Protein AF-A0A9D9T6N6-F1 (afdb_monomer)

pLDDT: mean 89.3, std 10.78, range [44.06, 98.44]

Secondary structure (DSSP, 8-state):
----PPPHHHHHHHHHHHHHTSPPEEES---PPP-TTEEEEE--TT-SSPTTGGGGGGGGGEEEEEEEEEEE---SSTT--HHHHHHHHHHHHHHH-GGGGG-TTPEEEEEEE----SHHHHHHS--EEEEEEEEPPPHHHHHHHHHHHTT-

Foldseek 3Di:
DDDDDDDLVRLLVVVLVVLLPDDADEDQADDDDDDPQKDFFFDFQQDLDTPPLVCLLVCQQWQWQEKEFEHEPDDPDPPDDPSVSSSSNSVNSCVSHVCVSVHPNYHYHYHYHYNDDDSVVSRVGTGHMMIGTGGDDDPVNVVVVVVVVVVD

Sequence (152 aa):
MCSFQLTAQQQVTAEIDRILKITPRLVERYTPQKATNTLIFPAEFNAIQFENAADLATLTNKVIIKIELVFTTFKKNETFDQHALNRKRLHYLFEKVPNIAAQHAIEWSLIGQTACKTVEEGRDFFHGILIKYKELPTPASSLIEQQFIKAA

Structure (mmCIF, N/CA/C/O backbone):
data_AF-A0A9D9T6N6-F1
#
_entry.id   AF-A0A9D9T6N6-F1
#
loop_
_atom_site.group_PDB
_atom_site.id
_atom_site.type_symbol
_atom_site.label_atom_id
_atom_site.label_alt_id
_atom_site.label_comp_id
_atom_site.label_asym_id
_atom_site.label_entity_id
_atom_site.label_seq_id
_atom_site.pdbx_PDB_ins_code
_atom_site.Cartn_x
_atom_site.Cartn_y
_atom_site.Cartn_z
_atom_site.occupancy
_atom_site.B_iso_or_equiv
_atom_site.auth_seq_id
_atom_site.auth_comp_id
_atom_site.auth_asym_id
_atom_site.auth_atom_id
_atom_site.pdbx_PDB_model_num
ATOM 1 N N .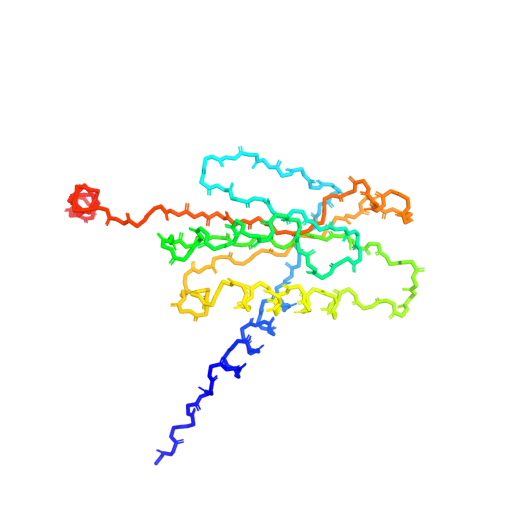 MET A 1 1 ? 4.082 -26.344 30.976 1.00 44.06 1 MET A N 1
ATOM 2 C CA . MET A 1 1 ? 3.920 -25.949 29.561 1.00 44.06 1 MET A CA 1
ATOM 3 C C . MET A 1 1 ? 4.270 -24.474 29.462 1.00 44.06 1 MET A C 1
ATOM 5 O O . MET A 1 1 ? 3.562 -23.666 30.043 1.00 44.06 1 MET A O 1
ATOM 9 N N . CYS A 1 2 ? 5.412 -24.131 28.863 1.00 45.66 2 CYS A N 1
ATOM 10 C CA . CYS A 1 2 ? 5.859 -22.741 28.763 1.00 45.66 2 CYS A CA 1
ATOM 11 C C . CYS A 1 2 ? 5.247 -22.132 27.497 1.00 45.66 2 CYS A C 1
ATOM 13 O O . CYS A 1 2 ? 5.631 -22.505 26.391 1.00 45.66 2 CYS A O 1
ATOM 15 N N . SER A 1 3 ? 4.250 -21.262 27.653 1.00 52.38 3 SER A N 1
ATOM 16 C CA . SER A 1 3 ? 3.670 -20.533 26.527 1.00 52.38 3 SER A CA 1
ATOM 17 C C . SER A 1 3 ? 4.624 -19.393 26.171 1.00 52.38 3 SER A C 1
ATOM 19 O O . SER A 1 3 ? 4.700 -18.405 26.897 1.00 52.38 3 SER A O 1
ATOM 21 N N . PHE A 1 4 ? 5.396 -19.536 25.093 1.00 59.09 4 PHE A N 1
ATOM 22 C CA . PHE A 1 4 ? 6.235 -18.449 24.587 1.00 59.09 4 PHE A CA 1
ATOM 23 C C . PHE A 1 4 ? 5.331 -17.373 23.978 1.00 59.09 4 PHE A C 1
ATOM 25 O O . PHE A 1 4 ? 4.755 -17.567 22.909 1.00 59.09 4 PHE A O 1
ATOM 32 N N . GLN A 1 5 ? 5.173 -16.248 24.673 1.00 63.22 5 GLN A N 1
ATOM 33 C CA . GLN A 1 5 ? 4.547 -15.058 24.102 1.00 63.22 5 GLN A CA 1
ATOM 34 C C . GLN A 1 5 ? 5.582 -14.307 23.253 1.00 63.22 5 GLN A C 1
ATOM 36 O O . GLN A 1 5 ? 6.692 -14.040 23.710 1.00 63.22 5 GLN A O 1
ATOM 41 N N . LEU A 1 6 ? 5.221 -13.990 22.007 1.00 70.56 6 LEU A N 1
ATOM 42 C CA . LEU A 1 6 ? 6.024 -13.157 21.108 1.00 70.56 6 LEU A CA 1
ATOM 43 C C . LEU A 1 6 ? 6.051 -11.711 21.620 1.00 70.56 6 LEU A C 1
ATOM 45 O O . LEU A 1 6 ? 5.026 -11.188 22.055 1.00 70.56 6 LEU A O 1
ATOM 49 N N . THR A 1 7 ? 7.199 -11.042 21.514 1.00 83.56 7 THR A N 1
ATOM 50 C CA . THR A 1 7 ? 7.288 -9.593 21.751 1.00 83.56 7 THR A CA 1
ATOM 51 C C . THR A 1 7 ? 6.530 -8.820 20.665 1.00 83.56 7 THR A C 1
ATOM 53 O O . THR A 1 7 ? 6.332 -9.331 19.562 1.00 83.56 7 THR A O 1
ATOM 56 N N . ALA A 1 8 ? 6.158 -7.561 20.924 1.00 83.44 8 ALA A N 1
ATOM 57 C CA . ALA A 1 8 ? 5.474 -6.716 19.935 1.00 83.44 8 ALA A CA 1
ATOM 58 C C . ALA A 1 8 ? 6.248 -6.622 18.604 1.00 83.44 8 ALA A C 1
ATOM 60 O O . ALA A 1 8 ? 5.670 -6.738 17.526 1.00 83.44 8 ALA A O 1
ATOM 61 N N . GLN A 1 9 ? 7.579 -6.512 18.668 1.00 84.00 9 GLN A N 1
ATOM 62 C CA . GLN A 1 9 ? 8.427 -6.481 17.475 1.00 84.00 9 GLN A CA 1
ATOM 63 C C . GLN A 1 9 ? 8.390 -7.807 16.698 1.00 84.00 9 GLN A C 1
ATOM 65 O O . GLN A 1 9 ? 8.379 -7.815 15.463 1.00 84.00 9 GLN A O 1
ATOM 70 N N . GLN A 1 10 ? 8.361 -8.936 17.409 1.00 87.44 10 GLN A N 1
ATOM 71 C CA . GLN A 1 10 ? 8.258 -10.257 16.793 1.00 87.44 10 GLN A CA 1
ATOM 72 C C . GLN A 1 10 ? 6.871 -10.479 16.173 1.00 87.44 10 GLN A C 1
ATOM 74 O O . GLN A 1 10 ? 6.788 -11.040 15.084 1.00 87.44 10 GLN A O 1
ATOM 79 N N . GLN A 1 11 ? 5.801 -9.988 16.807 1.00 89.62 11 GLN A N 1
ATOM 80 C CA . GLN A 1 11 ? 4.443 -10.015 16.255 1.00 89.62 11 GLN A CA 1
ATOM 81 C C . GLN A 1 11 ? 4.341 -9.195 14.964 1.00 89.62 11 GLN A C 1
ATOM 83 O O . GLN A 1 11 ? 3.848 -9.707 13.963 1.00 89.62 11 GLN A O 1
ATOM 88 N N . VAL A 1 12 ? 4.875 -7.966 14.947 1.00 93.12 12 VAL A N 1
ATOM 89 C CA . VAL A 1 12 ? 4.918 -7.125 13.735 1.00 93.12 12 VAL A CA 1
ATOM 90 C C . VAL A 1 12 ? 5.694 -7.818 12.619 1.00 93.12 12 VAL A C 1
ATOM 92 O O . VAL A 1 12 ? 5.245 -7.852 11.478 1.00 93.12 12 VAL A O 1
ATOM 95 N N . THR A 1 13 ? 6.844 -8.412 12.939 1.00 94.56 13 THR A N 1
ATOM 96 C CA . THR A 1 13 ? 7.658 -9.131 11.948 1.00 94.56 13 THR A CA 1
ATOM 97 C C . THR A 1 13 ? 6.901 -10.321 11.359 1.00 94.56 13 THR A C 1
ATOM 99 O O . THR A 1 13 ? 6.835 -10.460 10.139 1.00 94.56 13 THR A O 1
ATOM 102 N N . ALA A 1 14 ? 6.281 -11.140 12.212 1.00 93.88 14 ALA A N 1
ATOM 103 C CA . ALA A 1 14 ? 5.494 -12.291 11.784 1.00 93.88 14 ALA A CA 1
ATOM 104 C C . ALA A 1 14 ? 4.288 -11.881 10.924 1.00 93.88 14 ALA A C 1
ATOM 106 O O . ALA A 1 14 ? 3.967 -12.554 9.944 1.00 93.88 14 ALA A O 1
ATOM 107 N N . GLU A 1 15 ? 3.647 -10.759 11.254 1.00 94.62 15 GLU A N 1
ATOM 108 C CA . GLU A 1 15 ? 2.526 -10.225 10.486 1.00 94.62 15 GLU A CA 1
ATOM 109 C C . GLU A 1 15 ? 2.975 -9.709 9.114 1.00 94.62 15 GLU A C 1
ATOM 111 O O . GLU A 1 15 ? 2.364 -10.040 8.101 1.00 94.62 15 GLU A O 1
ATOM 116 N N . ILE A 1 16 ? 4.096 -8.987 9.042 1.00 96.88 16 ILE A N 1
ATOM 117 C CA . ILE A 1 16 ? 4.702 -8.574 7.768 1.00 96.88 16 ILE A CA 1
ATOM 118 C C . ILE A 1 16 ? 5.042 -9.797 6.910 1.00 96.88 16 ILE A C 1
ATOM 120 O O . ILE A 1 16 ? 4.735 -9.815 5.718 1.00 96.88 16 ILE A O 1
ATOM 124 N N . ASP A 1 17 ? 5.617 -10.845 7.502 1.00 96.62 17 ASP A N 1
ATOM 125 C CA . ASP A 1 17 ? 5.905 -12.097 6.798 1.00 96.62 17 ASP A CA 1
ATOM 126 C C . ASP A 1 17 ? 4.637 -12.789 6.288 1.00 96.62 17 ASP A C 1
ATOM 128 O O . ASP A 1 17 ? 4.641 -13.357 5.195 1.00 96.62 17 ASP A O 1
ATOM 132 N N . ARG A 1 18 ? 3.540 -12.742 7.051 1.00 95.94 18 ARG A N 1
ATOM 133 C CA . ARG A 1 18 ? 2.234 -13.255 6.621 1.00 95.94 18 ARG A CA 1
ATOM 134 C C . ARG A 1 18 ? 1.685 -12.444 5.445 1.00 95.94 18 ARG A C 1
ATOM 136 O O . ARG A 1 18 ? 1.235 -13.038 4.468 1.00 95.94 18 ARG A O 1
ATOM 143 N N . ILE A 1 19 ? 1.740 -11.114 5.519 1.00 97.00 19 ILE A N 1
ATOM 144 C CA . ILE A 1 19 ? 1.250 -10.205 4.472 1.00 97.00 19 ILE A CA 1
ATOM 145 C C . ILE A 1 19 ? 2.011 -10.427 3.166 1.00 97.00 19 ILE A C 1
ATOM 147 O O . ILE A 1 19 ? 1.397 -10.541 2.110 1.00 97.00 19 ILE A O 1
ATOM 151 N N . LEU A 1 20 ? 3.339 -10.531 3.219 1.00 96.81 20 LEU A N 1
ATOM 152 C CA . LEU A 1 20 ? 4.162 -10.688 2.018 1.00 96.81 20 LEU A CA 1
ATOM 153 C C . LEU A 1 20 ? 4.004 -12.052 1.325 1.00 96.81 20 LEU A C 1
ATOM 155 O O . LEU A 1 20 ? 4.366 -12.184 0.158 1.00 96.81 20 LEU A O 1
ATOM 159 N N . LYS A 1 21 ? 3.419 -13.047 2.004 1.00 96.94 21 LYS A N 1
ATOM 160 C CA . LYS A 1 21 ? 3.042 -14.340 1.406 1.00 96.94 21 LYS A CA 1
ATOM 161 C C . LYS A 1 21 ? 1.724 -14.290 0.626 1.00 96.94 21 LYS A C 1
ATOM 163 O O . LYS A 1 21 ? 1.401 -15.260 -0.056 1.00 96.94 21 LYS A O 1
ATOM 168 N N . ILE A 1 22 ? 0.954 -13.202 0.718 1.00 97.00 22 ILE A N 1
ATOM 169 C CA . ILE A 1 22 ? -0.285 -13.035 -0.050 1.00 97.00 22 ILE A CA 1
ATOM 170 C C . ILE A 1 22 ? 0.061 -12.972 -1.538 1.00 97.00 22 ILE A C 1
ATOM 172 O O . ILE A 1 22 ? 0.898 -12.174 -1.956 1.00 97.00 22 ILE A O 1
ATOM 176 N N . THR A 1 23 ? -0.606 -13.786 -2.357 1.00 96.75 23 THR A N 1
ATOM 177 C CA . THR A 1 23 ? -0.462 -13.713 -3.814 1.00 96.75 23 THR A CA 1
ATOM 178 C C . THR A 1 23 ? -0.958 -12.352 -4.313 1.00 96.75 23 THR A C 1
ATOM 180 O O . THR A 1 23 ? -2.128 -12.026 -4.097 1.00 96.75 23 THR A O 1
ATOM 183 N N . PRO A 1 24 ? -0.114 -11.545 -4.984 1.00 97.62 24 PRO A N 1
ATOM 184 C CA . PRO A 1 24 ? -0.546 -10.248 -5.478 1.00 97.62 24 PRO A CA 1
ATOM 185 C C . PRO A 1 24 ? -1.629 -10.378 -6.546 1.00 97.62 24 PRO A C 1
ATOM 187 O O . PRO A 1 24 ? -1.511 -11.169 -7.482 1.00 97.62 24 PRO A O 1
ATOM 190 N N . ARG A 1 25 ? -2.658 -9.536 -6.453 1.00 97.94 25 ARG A N 1
ATOM 191 C CA . ARG A 1 25 ? -3.608 -9.329 -7.544 1.00 97.94 25 ARG A CA 1
ATOM 192 C C . ARG A 1 25 ? -2.902 -8.568 -8.659 1.00 97.94 25 ARG A C 1
ATOM 194 O O . ARG A 1 25 ? -2.453 -7.440 -8.451 1.00 97.94 25 ARG A O 1
ATOM 201 N N . LEU A 1 26 ? -2.815 -9.178 -9.835 1.00 98.19 26 LEU A N 1
ATOM 202 C CA . LEU A 1 26 ? -2.187 -8.560 -10.996 1.00 98.19 26 LEU A CA 1
ATOM 203 C C . LEU A 1 26 ? -3.199 -7.716 -11.770 1.00 98.19 26 LEU A C 1
ATOM 205 O O . LEU A 1 26 ? -4.319 -8.152 -12.030 1.00 98.19 26 LEU A O 1
ATOM 209 N N . VAL A 1 27 ? -2.795 -6.502 -12.125 1.00 98.19 27 VAL A N 1
ATOM 210 C CA . VAL A 1 27 ? -3.553 -5.581 -12.980 1.00 98.19 27 VAL A CA 1
ATOM 211 C C . VAL A 1 27 ? -2.601 -4.922 -13.962 1.00 98.19 27 VAL A C 1
ATOM 213 O O . VAL A 1 27 ? -1.415 -4.803 -13.674 1.00 98.19 27 VAL A O 1
ATOM 216 N N . GLU A 1 28 ? -3.097 -4.445 -15.098 1.00 97.50 28 GLU A N 1
ATOM 217 C CA . GLU A 1 28 ? -2.243 -3.691 -16.022 1.00 97.50 28 GLU A CA 1
ATOM 218 C C . GLU A 1 28 ? -1.778 -2.381 -15.382 1.00 97.50 28 GLU A C 1
ATOM 220 O O . GLU A 1 28 ? -0.578 -2.136 -15.260 1.00 97.50 28 GLU A O 1
ATOM 225 N N . ARG A 1 29 ? -2.730 -1.585 -14.887 1.00 97.19 29 ARG A N 1
ATOM 226 C CA . ARG A 1 29 ? -2.487 -0.323 -14.188 1.00 97.19 29 ARG A CA 1
ATOM 227 C C . ARG A 1 29 ? -3.506 -0.145 -13.073 1.00 97.19 29 ARG A C 1
ATOM 229 O O . ARG A 1 29 ? -4.680 -0.470 -13.240 1.00 97.19 29 ARG A O 1
ATOM 236 N N . TYR A 1 30 ? -3.056 0.364 -11.934 1.00 97.38 30 TYR A N 1
ATOM 237 C CA . TYR A 1 30 ? -3.928 0.701 -10.820 1.00 97.38 30 TYR A CA 1
ATOM 238 C C . TYR A 1 30 ? -4.147 2.212 -10.778 1.00 97.38 30 TYR A C 1
ATOM 240 O O . TYR A 1 30 ? -3.192 2.988 -10.779 1.00 97.38 30 TYR A O 1
ATOM 248 N N . THR A 1 31 ? -5.409 2.627 -10.702 1.00 95.62 31 THR A N 1
ATOM 249 C CA . THR A 1 31 ? -5.787 4.028 -10.504 1.00 95.62 31 THR A CA 1
ATOM 250 C C . THR A 1 31 ? -6.491 4.145 -9.155 1.00 95.62 31 THR A C 1
ATOM 252 O O . THR A 1 31 ? -7.595 3.611 -9.012 1.00 95.62 31 THR A O 1
ATOM 255 N N . PRO A 1 32 ? -5.879 4.803 -8.154 1.00 93.19 32 PRO A N 1
ATOM 256 C CA . PRO A 1 32 ? -6.499 4.952 -6.848 1.00 93.19 32 PRO A CA 1
ATOM 257 C C . PRO A 1 32 ? -7.778 5.787 -6.970 1.00 93.19 32 PRO A C 1
ATOM 259 O O . PRO A 1 32 ? -7.776 6.882 -7.534 1.00 93.19 32 PRO A O 1
ATOM 262 N N . GLN A 1 33 ? -8.880 5.269 -6.434 1.00 89.75 33 GLN A N 1
ATOM 263 C CA . GLN A 1 33 ? -10.144 5.999 -6.377 1.00 89.75 33 GLN A CA 1
ATOM 264 C C . GLN A 1 33 ? -10.228 6.765 -5.061 1.00 89.75 33 GLN A C 1
ATOM 266 O O . GLN A 1 33 ? -10.100 6.182 -3.983 1.00 89.75 33 GLN A O 1
ATOM 271 N N . LYS A 1 34 ? -10.457 8.078 -5.145 1.00 86.31 34 LYS A N 1
ATOM 272 C CA . LYS A 1 34 ? -10.722 8.896 -3.961 1.00 86.31 34 LYS A CA 1
ATOM 273 C C . LYS A 1 34 ? -12.105 8.552 -3.415 1.00 86.31 34 LYS A C 1
ATOM 275 O O . LYS A 1 34 ? -13.086 8.561 -4.152 1.00 86.31 34 LYS A O 1
ATOM 280 N N . ALA A 1 35 ? -12.170 8.291 -2.119 1.00 90.75 35 ALA A N 1
ATOM 281 C CA . ALA A 1 35 ? -13.408 8.103 -1.381 1.00 90.75 35 ALA A CA 1
ATOM 282 C C . ALA A 1 35 ? -13.252 8.732 0.003 1.00 90.75 35 ALA A C 1
ATOM 284 O O . ALA A 1 35 ? -12.145 8.769 0.536 1.00 90.75 35 ALA A O 1
ATOM 285 N N . THR A 1 36 ? -14.354 9.188 0.601 1.00 88.06 36 THR A N 1
ATOM 286 C CA . THR A 1 36 ? -14.354 9.857 1.916 1.00 88.06 36 THR A CA 1
ATOM 287 C C . THR A 1 36 ? -13.640 9.032 2.990 1.00 88.06 36 THR A C 1
ATOM 289 O O . THR A 1 36 ? -12.902 9.568 3.810 1.00 88.06 36 THR A O 1
ATOM 292 N N . ASN A 1 37 ? -13.782 7.707 2.922 1.00 94.00 37 ASN A N 1
ATOM 293 C CA . ASN A 1 37 ? -13.284 6.773 3.928 1.00 94.00 37 ASN A CA 1
ATOM 294 C C . ASN A 1 37 ? -12.007 6.057 3.457 1.00 94.00 37 ASN A C 1
ATOM 296 O O . ASN A 1 37 ? -11.781 4.883 3.763 1.00 94.00 37 ASN A O 1
ATOM 300 N N . THR A 1 38 ? -11.219 6.705 2.600 1.00 95.56 38 THR A N 1
ATOM 301 C CA . THR A 1 38 ? -9.991 6.143 2.034 1.00 95.56 38 THR A CA 1
ATOM 302 C C . THR A 1 38 ? -8.892 7.190 2.036 1.00 95.56 38 THR A C 1
ATOM 304 O O . THR A 1 38 ? -9.028 8.241 1.417 1.00 95.56 38 THR A O 1
ATOM 307 N N . LEU A 1 39 ? -7.787 6.881 2.710 1.00 95.44 39 LEU A N 1
ATOM 308 C CA . LEU A 1 39 ? -6.552 7.652 2.610 1.00 95.44 39 LEU A CA 1
ATOM 309 C C . LEU A 1 39 ? -5.629 6.994 1.585 1.00 95.44 39 LEU A C 1
ATOM 311 O O . LEU A 1 39 ? -5.523 5.767 1.538 1.00 95.44 39 LEU A O 1
ATOM 315 N N . ILE A 1 40 ? -4.980 7.814 0.763 1.00 97.06 40 ILE A N 1
ATOM 316 C CA . ILE A 1 40 ? -4.049 7.381 -0.280 1.00 97.06 40 ILE A CA 1
ATOM 317 C C . ILE A 1 40 ? -2.702 8.011 0.042 1.00 97.06 40 ILE A C 1
ATOM 319 O O . ILE A 1 40 ? -2.606 9.233 0.125 1.00 97.06 40 ILE A O 1
ATOM 323 N N . PHE A 1 41 ? -1.678 7.179 0.181 1.00 96.75 41 PHE A N 1
ATOM 324 C CA . PHE A 1 41 ? -0.317 7.613 0.457 1.00 96.75 41 PHE A CA 1
ATOM 325 C C . PHE A 1 41 ? 0.584 7.127 -0.680 1.00 96.75 41 PHE A C 1
ATOM 327 O O . PHE A 1 41 ? 1.023 5.968 -0.660 1.00 96.75 41 PHE A O 1
ATOM 334 N N . PRO A 1 42 ? 0.798 7.966 -1.709 1.00 97.12 42 PRO A N 1
ATOM 335 C CA . PRO A 1 42 ? 1.726 7.658 -2.783 1.00 97.12 42 PRO A CA 1
ATOM 336 C C . PRO A 1 42 ? 3.150 7.462 -2.254 1.00 97.12 42 PRO A C 1
ATOM 338 O O . PRO A 1 42 ? 3.494 7.898 -1.160 1.00 97.12 42 PRO A O 1
ATOM 341 N N . ALA A 1 43 ? 3.987 6.800 -3.029 1.00 95.56 43 ALA A N 1
ATOM 342 C CA . ALA A 1 43 ? 5.416 6.695 -2.816 1.00 95.56 43 ALA A CA 1
ATOM 343 C C . ALA A 1 43 ? 6.098 6.894 -4.166 1.00 95.56 43 ALA A C 1
ATOM 345 O O . ALA A 1 43 ? 5.578 6.473 -5.199 1.00 95.56 43 ALA A O 1
ATOM 346 N N . GLU A 1 44 ? 7.311 7.427 -4.155 1.00 93.25 44 GLU A N 1
ATOM 347 C CA . GLU A 1 44 ? 8.167 7.370 -5.335 1.00 93.25 44 GLU A CA 1
ATOM 348 C C . GLU A 1 44 ? 8.490 5.910 -5.696 1.00 93.25 44 GLU A C 1
ATOM 350 O O . GLU A 1 44 ? 8.529 5.028 -4.826 1.00 93.25 44 GLU A O 1
ATOM 355 N N . PHE A 1 45 ? 8.792 5.659 -6.975 1.00 85.19 45 PHE A N 1
ATOM 356 C CA . PHE A 1 45 ? 9.000 4.324 -7.564 1.00 85.19 45 PHE A CA 1
ATOM 357 C C . PHE A 1 45 ? 9.788 3.354 -6.650 1.00 85.19 45 PHE A C 1
ATOM 359 O O . PHE A 1 45 ? 9.323 2.252 -6.348 1.00 85.19 45 PHE A O 1
ATOM 366 N N . ASN A 1 46 ? 10.918 3.812 -6.093 1.00 87.44 46 ASN A N 1
ATOM 367 C CA . ASN A 1 46 ? 11.799 3.034 -5.206 1.00 87.44 46 ASN A CA 1
ATOM 368 C C . ASN A 1 46 ? 11.827 3.512 -3.740 1.00 87.44 46 ASN A C 1
ATOM 370 O O . ASN A 1 46 ? 12.679 3.066 -2.970 1.00 87.44 46 ASN A O 1
ATOM 374 N N . ALA A 1 47 ? 10.942 4.426 -3.336 1.00 92.19 47 ALA A N 1
ATOM 375 C CA . ALA A 1 47 ? 10.944 4.958 -1.975 1.00 92.19 47 ALA A CA 1
ATOM 376 C C . ALA A 1 47 ? 10.312 3.997 -0.966 1.00 92.19 47 ALA A C 1
ATOM 378 O O . ALA A 1 47 ? 9.402 3.226 -1.282 1.00 92.19 47 ALA A O 1
ATOM 379 N N . ILE A 1 48 ? 10.807 4.074 0.271 1.00 95.50 48 ILE A N 1
ATOM 380 C CA . ILE A 1 48 ? 10.253 3.369 1.432 1.00 95.50 48 ILE A CA 1
ATOM 381 C C . ILE A 1 48 ? 9.155 4.215 2.082 1.00 95.50 48 ILE A C 1
ATOM 383 O O . ILE A 1 48 ? 8.130 3.673 2.483 1.00 95.50 48 ILE A O 1
ATOM 387 N N . GLN A 1 49 ? 9.390 5.524 2.197 1.00 95.81 49 GLN A N 1
ATOM 388 C CA . GLN A 1 49 ? 8.451 6.464 2.792 1.00 95.81 49 GLN A CA 1
ATOM 389 C C . GLN A 1 49 ? 7.315 6.788 1.828 1.00 95.81 49 GLN A C 1
ATOM 391 O O . GLN A 1 49 ? 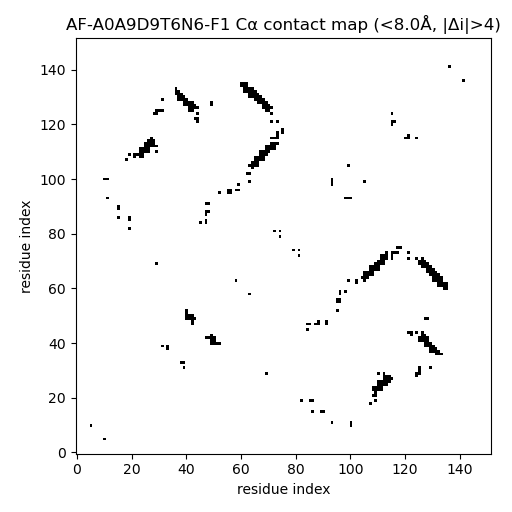7.509 6.815 0.612 1.00 95.81 49 GLN A O 1
ATOM 396 N N . PHE A 1 50 ? 6.156 7.091 2.401 1.00 95.25 50 PHE A N 1
ATOM 397 C CA . PHE A 1 50 ? 5.016 7.589 1.652 1.00 95.25 50 PHE A CA 1
ATOM 398 C C . PHE A 1 50 ? 4.939 9.115 1.725 1.00 95.25 50 PHE A C 1
ATOM 400 O O . PHE A 1 50 ? 5.297 9.729 2.733 1.00 95.25 50 PHE A O 1
ATOM 407 N N . GLU A 1 51 ? 4.445 9.723 0.660 1.00 94.31 51 GLU A N 1
ATOM 408 C CA . GLU A 1 51 ? 4.026 11.115 0.637 1.00 94.31 51 GLU A CA 1
ATOM 409 C C . GLU A 1 51 ? 2.913 11.353 1.662 1.00 94.31 51 GLU A C 1
ATOM 411 O O . GLU A 1 51 ? 2.117 10.460 1.964 1.00 94.31 51 GLU A O 1
ATOM 416 N N . ASN A 1 52 ? 2.864 12.569 2.212 1.00 91.38 52 ASN A N 1
ATOM 417 C CA . ASN A 1 52 ? 1.895 12.969 3.240 1.00 91.38 52 ASN A CA 1
ATOM 418 C C . ASN A 1 52 ? 1.861 12.023 4.456 1.00 91.38 52 ASN A C 1
ATOM 420 O O . ASN A 1 52 ? 0.831 11.858 5.102 1.00 91.38 52 ASN A O 1
ATOM 424 N N . ALA A 1 53 ? 2.998 11.413 4.817 1.00 89.31 53 ALA A N 1
ATOM 425 C CA . ALA A 1 53 ? 3.081 10.485 5.948 1.00 89.31 53 ALA A CA 1
ATOM 426 C C . ALA A 1 53 ? 2.655 11.089 7.302 1.00 89.31 53 ALA A C 1
ATOM 428 O O . ALA A 1 53 ? 2.370 10.338 8.230 1.00 89.31 53 ALA A O 1
ATOM 429 N N . ALA A 1 54 ? 2.591 12.419 7.436 1.00 89.81 54 ALA A N 1
ATOM 430 C CA . ALA A 1 54 ? 2.013 13.068 8.614 1.00 89.81 54 ALA A CA 1
ATOM 431 C C . ALA A 1 54 ? 0.524 12.710 8.802 1.00 89.81 54 ALA A C 1
ATOM 433 O O . ALA A 1 54 ? 0.077 12.517 9.933 1.00 89.81 54 ALA A O 1
ATOM 434 N N . ASP A 1 55 ? -0.217 12.518 7.706 1.00 92.12 55 ASP A N 1
ATOM 435 C CA . ASP A 1 55 ? -1.648 12.201 7.735 1.00 92.12 55 ASP A CA 1
ATOM 436 C C . ASP A 1 55 ? -1.919 10.769 8.218 1.00 92.12 55 ASP A C 1
ATOM 438 O O . ASP A 1 55 ? -3.039 10.452 8.622 1.00 92.12 55 ASP A O 1
ATOM 442 N N . LEU A 1 56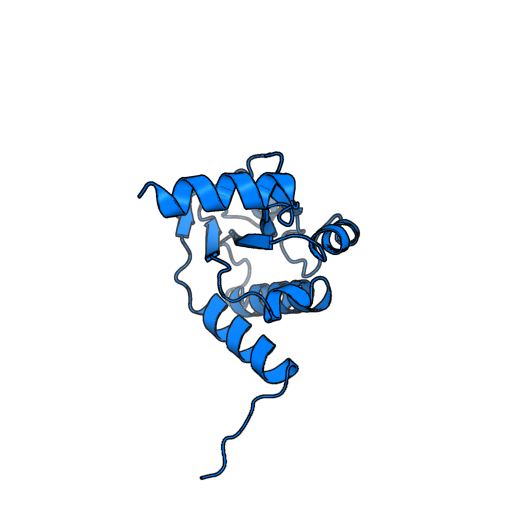 ? -0.897 9.903 8.272 1.00 91.75 56 LEU A N 1
ATOM 443 C CA . LEU A 1 56 ? -1.005 8.572 8.880 1.00 91.75 56 LEU A CA 1
ATOM 444 C C . LEU A 1 56 ? -1.421 8.655 10.356 1.00 91.75 56 LEU A C 1
ATOM 446 O O . LEU A 1 56 ? -2.142 7.782 10.835 1.00 91.75 56 LEU A O 1
ATOM 450 N N . ALA A 1 57 ? -1.054 9.731 11.062 1.00 89.56 57 ALA A N 1
ATOM 451 C CA . ALA A 1 57 ? -1.449 9.941 12.455 1.00 89.56 57 ALA A CA 1
ATOM 452 C C . ALA A 1 57 ? -2.977 10.032 12.636 1.00 89.56 57 ALA A C 1
ATOM 454 O O . ALA A 1 57 ? -3.496 9.677 13.699 1.00 89.56 57 ALA A O 1
ATOM 455 N N . THR A 1 58 ? -3.716 10.435 11.594 1.00 91.00 58 THR A N 1
ATOM 456 C CA . THR A 1 58 ? -5.187 10.521 11.624 1.00 91.00 58 THR A CA 1
ATOM 457 C C . THR A 1 58 ? -5.864 9.150 11.751 1.00 91.00 58 THR A C 1
ATOM 459 O O . THR A 1 58 ? -7.024 9.074 12.158 1.00 91.00 58 THR A O 1
ATOM 462 N N . LEU A 1 59 ? -5.143 8.057 11.467 1.00 91.06 59 LEU A N 1
ATOM 463 C CA . LEU A 1 59 ? -5.632 6.678 11.570 1.00 91.06 59 LEU A CA 1
ATOM 464 C C . LEU A 1 59 ? -5.623 6.124 12.999 1.00 91.06 59 LEU A C 1
ATOM 466 O O . LEU A 1 59 ? -6.199 5.063 13.240 1.00 91.06 59 LEU A O 1
ATOM 470 N N . THR A 1 60 ? -5.011 6.829 13.954 1.00 85.50 60 THR A N 1
ATOM 471 C CA . THR A 1 60 ? -4.903 6.376 15.353 1.00 85.50 60 THR A CA 1
ATOM 472 C C . THR A 1 60 ? -6.277 6.104 15.978 1.00 85.50 60 THR A C 1
ATOM 474 O O . THR A 1 60 ? -6.441 5.130 16.706 1.00 85.50 60 THR A O 1
ATOM 477 N N . ASN A 1 61 ? -7.285 6.910 15.625 1.00 84.31 61 ASN A N 1
ATOM 478 C CA . ASN A 1 61 ? -8.649 6.833 16.163 1.00 84.31 61 ASN A CA 1
ATOM 479 C C . ASN A 1 61 ? -9.665 6.321 15.129 1.00 84.31 61 ASN A C 1
ATOM 481 O O . ASN A 1 61 ? -10.817 6.753 15.117 1.00 84.31 61 ASN A O 1
ATOM 485 N N . LYS A 1 62 ? -9.235 5.444 14.217 1.00 90.56 62 LYS A N 1
ATOM 486 C CA . LYS A 1 62 ? -10.074 4.892 13.146 1.00 90.56 62 LYS A CA 1
ATOM 487 C C . LYS A 1 62 ? -9.977 3.370 13.129 1.00 90.56 62 LYS A C 1
ATOM 489 O O . LYS A 1 62 ? -8.937 2.798 13.457 1.00 90.56 62 LYS A O 1
ATOM 494 N N . VAL A 1 63 ? -11.059 2.716 12.716 1.00 92.50 63 VAL A N 1
ATOM 495 C CA . VAL A 1 63 ? -11.075 1.266 12.490 1.00 92.50 63 VAL A CA 1
ATOM 496 C C . VAL A 1 63 ? -10.608 1.012 11.064 1.00 92.50 63 VAL A C 1
ATOM 498 O O . VAL A 1 63 ? -11.301 1.371 10.113 1.00 92.50 63 VAL A O 1
ATOM 501 N N . ILE A 1 64 ? -9.431 0.419 10.898 1.00 95.12 64 ILE A N 1
ATOM 502 C CA . ILE A 1 64 ? -8.873 0.085 9.591 1.00 95.12 64 ILE A CA 1
ATOM 503 C C . ILE A 1 64 ? -9.538 -1.199 9.100 1.00 95.12 64 ILE A C 1
ATOM 505 O O . ILE A 1 64 ? -9.537 -2.223 9.776 1.00 95.12 64 ILE A O 1
ATOM 509 N N . ILE A 1 65 ? -10.114 -1.134 7.903 1.00 95.56 65 ILE A N 1
ATOM 510 C CA . ILE A 1 65 ? -10.818 -2.263 7.288 1.00 95.56 65 ILE A CA 1
ATOM 511 C C . ILE A 1 65 ? -9.927 -2.955 6.271 1.00 95.56 65 ILE A C 1
ATOM 513 O O . ILE A 1 65 ? -9.918 -4.178 6.187 1.00 95.56 65 ILE A O 1
ATOM 517 N N . LYS A 1 66 ? -9.209 -2.172 5.462 1.00 97.38 66 LYS A N 1
ATOM 518 C CA . LYS A 1 66 ? -8.420 -2.700 4.353 1.00 97.38 66 LYS A CA 1
ATOM 519 C C . LYS A 1 66 ? -7.180 -1.865 4.114 1.00 97.38 66 LYS A C 1
ATOM 521 O O . LYS A 1 66 ? -7.263 -0.636 4.100 1.00 97.38 66 LYS A O 1
ATOM 526 N N . ILE A 1 67 ? -6.067 -2.541 3.859 1.00 98.00 67 ILE A N 1
ATOM 527 C CA . ILE A 1 67 ? -4.822 -1.927 3.408 1.00 98.00 67 ILE A CA 1
ATOM 528 C C . ILE A 1 67 ? -4.424 -2.557 2.073 1.00 98.00 67 ILE A C 1
ATOM 530 O O . ILE A 1 67 ? -4.284 -3.776 1.953 1.00 98.00 67 ILE A O 1
ATOM 534 N N . GLU A 1 68 ? -4.245 -1.716 1.057 1.00 98.31 68 GLU A N 1
ATOM 535 C CA . GLU A 1 68 ? -3.779 -2.122 -0.269 1.00 98.31 68 GLU A CA 1
ATOM 536 C C . GLU A 1 68 ? -2.359 -1.600 -0.485 1.00 98.31 68 GLU A C 1
ATOM 538 O O . GLU A 1 68 ? -2.160 -0.389 -0.503 1.00 98.31 68 GLU A O 1
ATOM 543 N N . LEU A 1 69 ? -1.379 -2.492 -0.658 1.00 98.31 69 LEU A N 1
ATOM 544 C CA . LEU A 1 69 ? -0.016 -2.131 -1.056 1.00 98.31 69 LEU A CA 1
ATOM 545 C C . LEU A 1 69 ? 0.126 -2.313 -2.566 1.00 98.31 69 LEU A C 1
ATOM 547 O O . LEU A 1 69 ? 0.012 -3.430 -3.078 1.00 98.31 69 LEU A O 1
ATOM 551 N N . VAL A 1 70 ? 0.394 -1.215 -3.267 1.00 98.06 70 V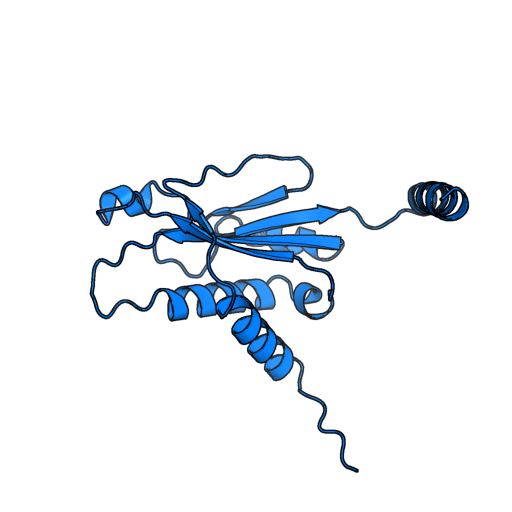AL A N 1
ATOM 552 C CA . VAL A 1 70 ? 0.477 -1.171 -4.727 1.00 98.06 70 VAL A CA 1
ATOM 553 C C . VAL A 1 70 ? 1.919 -0.941 -5.168 1.00 98.06 70 VAL A C 1
ATOM 555 O O . VAL A 1 70 ? 2.615 -0.054 -4.668 1.00 98.06 70 VAL A O 1
ATOM 558 N N . PHE A 1 71 ? 2.374 -1.757 -6.113 1.00 96.50 71 PHE A N 1
ATOM 559 C CA . PHE A 1 71 ? 3.710 -1.693 -6.700 1.00 96.50 71 PHE A CA 1
ATOM 560 C C . PHE A 1 71 ? 3.664 -2.100 -8.177 1.00 96.50 71 PHE A C 1
ATOM 562 O O . PHE A 1 71 ? 2.640 -2.568 -8.677 1.00 96.50 71 PHE A O 1
ATOM 569 N N . THR A 1 72 ? 4.759 -1.904 -8.903 1.00 95.12 72 THR A N 1
ATOM 570 C CA . THR A 1 72 ? 4.932 -2.439 -10.259 1.00 95.12 72 THR A CA 1
ATOM 571 C C . THR A 1 72 ? 5.689 -3.760 -10.207 1.00 95.12 72 THR A C 1
ATOM 573 O O . THR A 1 72 ? 6.524 -3.982 -9.337 1.00 95.12 72 THR A O 1
ATOM 576 N N . THR A 1 73 ? 5.409 -4.666 -11.141 1.00 93.31 73 THR A N 1
ATOM 577 C CA . THR A 1 73 ? 6.168 -5.921 -11.270 1.00 93.31 73 THR A CA 1
ATOM 578 C C . THR A 1 73 ? 7.470 -5.735 -12.054 1.00 93.31 73 THR A C 1
ATOM 580 O O . THR A 1 73 ? 8.222 -6.691 -12.237 1.00 93.31 73 THR A O 1
ATOM 583 N N . PHE A 1 74 ? 7.716 -4.527 -12.567 1.00 89.19 74 PHE A N 1
ATOM 584 C CA . PHE A 1 74 ? 8.917 -4.189 -13.313 1.00 89.19 74 PHE A CA 1
ATOM 585 C C . PHE A 1 74 ? 10.138 -4.174 -12.391 1.00 89.19 74 PHE A C 1
ATOM 587 O O . PHE A 1 74 ? 10.139 -3.538 -11.340 1.00 89.19 74 PHE A O 1
ATOM 594 N N . LYS A 1 75 ? 11.210 -4.837 -12.825 1.00 83.25 75 LYS A N 1
ATOM 595 C CA . LYS A 1 75 ? 12.524 -4.774 -12.187 1.00 83.25 75 LYS A CA 1
ATOM 596 C C . LYS A 1 75 ? 13.555 -4.355 -13.227 1.00 83.25 75 LYS A C 1
ATOM 598 O O . LYS A 1 75 ? 13.724 -5.027 -14.238 1.00 83.25 75 LYS A O 1
ATOM 603 N N . LYS A 1 76 ? 14.251 -3.240 -12.980 1.00 79.88 76 LYS A N 1
ATOM 604 C CA . LYS A 1 76 ? 15.338 -2.780 -13.864 1.00 79.88 76 LYS A CA 1
ATOM 605 C C . LYS A 1 76 ? 16.538 -3.725 -13.803 1.00 79.88 76 LYS A C 1
ATOM 607 O O . LYS A 1 76 ? 17.165 -4.004 -14.815 1.00 79.88 76 LYS A O 1
ATOM 612 N N . ASN A 1 77 ? 16.879 -4.154 -12.591 1.00 81.50 77 ASN A N 1
ATOM 613 C CA . ASN A 1 77 ? 17.976 -5.070 -12.325 1.00 81.50 77 ASN A CA 1
ATOM 614 C C . ASN A 1 77 ? 17.388 -6.419 -11.914 1.00 81.50 77 ASN A C 1
ATOM 616 O O . ASN A 1 77 ? 16.460 -6.465 -11.108 1.00 81.50 77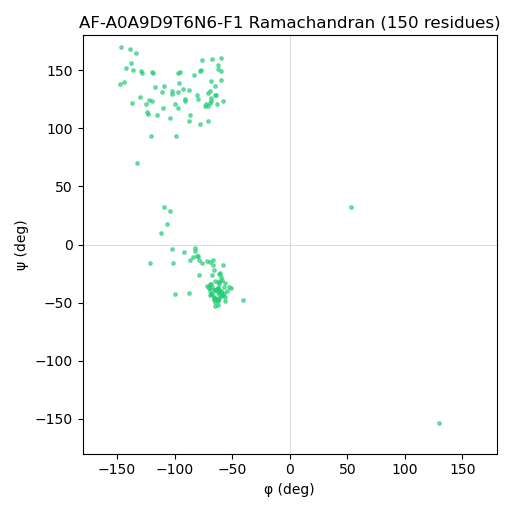 ASN A O 1
ATOM 620 N N . GLU A 1 78 ? 17.933 -7.513 -12.433 1.00 80.50 78 GLU A N 1
ATOM 621 C CA . GLU A 1 78 ? 17.521 -8.860 -12.047 1.00 80.50 78 GLU A CA 1
ATOM 622 C C . GLU A 1 78 ? 17.711 -9.130 -10.553 1.00 80.50 78 GLU A C 1
ATOM 624 O O . GLU A 1 78 ? 16.937 -9.899 -9.984 1.00 80.50 78 GLU A O 1
ATOM 629 N N . THR A 1 79 ? 18.677 -8.447 -9.924 1.00 85.00 79 THR A N 1
ATOM 630 C CA . THR A 1 79 ? 18.962 -8.522 -8.484 1.00 85.00 79 THR A CA 1
ATOM 631 C C . THR A 1 79 ? 18.055 -7.642 -7.628 1.00 85.00 79 THR A C 1
ATOM 633 O O . THR A 1 79 ? 18.142 -7.690 -6.401 1.00 85.00 79 THR A O 1
ATOM 636 N N . PHE A 1 80 ? 17.196 -6.816 -8.235 1.00 85.00 80 PHE A N 1
ATOM 637 C CA . PHE A 1 80 ? 16.280 -5.982 -7.473 1.00 85.00 80 PHE A CA 1
ATOM 638 C C . PHE A 1 80 ? 15.212 -6.839 -6.792 1.00 85.00 80 PHE A C 1
ATOM 640 O O . PHE A 1 80 ? 14.434 -7.540 -7.444 1.00 85.00 80 PHE A O 1
ATOM 647 N N . ASP A 1 81 ? 15.163 -6.734 -5.468 1.00 89.25 81 ASP A N 1
ATOM 648 C CA . ASP A 1 81 ? 14.236 -7.473 -4.629 1.00 89.25 81 ASP A CA 1
ATOM 649 C C . ASP A 1 81 ? 13.027 -6.600 -4.255 1.00 89.25 81 ASP A C 1
ATOM 651 O O . ASP A 1 81 ? 13.021 -5.856 -3.266 1.00 89.25 81 ASP A O 1
ATOM 655 N N . GLN A 1 82 ? 11.968 -6.715 -5.060 1.00 88.31 82 GLN A N 1
ATOM 656 C CA . GLN A 1 82 ? 10.688 -6.053 -4.801 1.00 88.31 82 GLN A CA 1
ATOM 657 C C . GLN A 1 82 ? 10.067 -6.498 -3.466 1.00 88.31 82 GLN A C 1
ATOM 659 O O . GLN A 1 82 ? 9.394 -5.709 -2.799 1.00 88.31 82 GLN A O 1
ATOM 664 N N . HIS A 1 83 ? 10.305 -7.742 -3.045 1.00 91.44 83 HIS A N 1
ATOM 665 C CA . HIS A 1 83 ? 9.801 -8.271 -1.783 1.00 91.44 83 HIS A CA 1
ATOM 666 C C . HIS A 1 83 ? 10.512 -7.602 -0.595 1.00 91.44 83 HIS A C 1
ATOM 668 O O . HIS A 1 83 ? 9.857 -7.204 0.372 1.00 91.44 83 HIS A O 1
ATOM 674 N N . ALA A 1 84 ? 11.824 -7.366 -0.687 1.00 94.12 84 ALA A N 1
ATOM 675 C CA . ALA A 1 84 ? 12.571 -6.593 0.305 1.00 94.12 84 ALA A CA 1
ATOM 676 C C . ALA A 1 84 ? 12.125 -5.123 0.375 1.00 94.12 84 ALA A C 1
ATOM 678 O O . ALA A 1 84 ? 12.023 -4.571 1.475 1.00 94.12 84 ALA A O 1
ATOM 679 N N . LEU A 1 85 ? 11.826 -4.476 -0.757 1.00 94.81 85 LEU A N 1
ATOM 680 C CA . LEU A 1 85 ? 11.285 -3.110 -0.744 1.00 94.81 85 LEU A CA 1
ATOM 681 C C . LEU A 1 85 ? 9.900 -3.062 -0.082 1.00 94.81 85 LEU A C 1
ATOM 683 O O . LEU A 1 85 ? 9.661 -2.226 0.791 1.00 94.81 85 LEU A O 1
ATOM 687 N N . ASN A 1 86 ? 9.008 -3.988 -0.438 1.00 96.12 86 ASN A N 1
ATOM 688 C CA . ASN A 1 86 ? 7.675 -4.078 0.158 1.00 96.12 86 ASN A CA 1
ATOM 689 C C . ASN A 1 86 ? 7.745 -4.346 1.669 1.00 96.12 86 ASN A C 1
ATOM 691 O O . ASN A 1 86 ? 7.021 -3.711 2.432 1.00 96.12 86 ASN A O 1
ATOM 695 N N . ARG A 1 87 ? 8.678 -5.192 2.126 1.00 97.69 87 ARG A N 1
ATOM 696 C CA . ARG A 1 87 ? 8.963 -5.389 3.556 1.00 97.69 87 ARG A CA 1
ATOM 697 C C . ARG A 1 87 ? 9.317 -4.079 4.258 1.00 97.69 87 ARG A C 1
ATOM 699 O O . ARG A 1 87 ? 8.759 -3.784 5.310 1.00 97.69 87 ARG A O 1
ATOM 706 N N . LYS A 1 88 ? 10.227 -3.285 3.686 1.00 97.38 88 LYS A N 1
ATOM 707 C CA . LYS A 1 88 ? 10.633 -1.991 4.264 1.00 97.38 88 LYS A CA 1
ATOM 708 C C . LYS A 1 88 ? 9.460 -1.008 4.330 1.00 97.38 88 LYS A C 1
ATOM 710 O O . LYS A 1 88 ? 9.292 -0.346 5.348 1.00 97.38 88 LYS A O 1
ATOM 715 N N . ARG A 1 89 ? 8.625 -0.959 3.287 1.00 97.50 89 ARG A N 1
ATOM 716 C CA . ARG A 1 89 ? 7.393 -0.147 3.249 1.00 97.50 89 ARG A CA 1
ATOM 717 C C . ARG A 1 89 ? 6.398 -0.558 4.336 1.00 97.50 89 ARG A C 1
ATOM 719 O O . ARG A 1 89 ? 5.830 0.302 5.002 1.00 97.50 89 ARG A O 1
ATOM 726 N N . LEU A 1 90 ? 6.216 -1.862 4.555 1.00 97.56 90 LEU A N 1
ATOM 727 C CA . LEU A 1 90 ? 5.362 -2.362 5.632 1.00 97.56 90 LEU A CA 1
ATOM 728 C C . LEU A 1 90 ? 5.936 -2.009 7.009 1.00 97.56 90 LEU A C 1
ATOM 730 O O . LEU A 1 90 ? 5.200 -1.492 7.838 1.00 97.56 90 LEU A O 1
ATOM 734 N N . HIS A 1 91 ? 7.238 -2.189 7.249 1.00 96.81 91 HIS A N 1
ATOM 735 C CA . HIS A 1 91 ? 7.847 -1.745 8.510 1.00 96.81 91 HIS A CA 1
ATOM 736 C C . HIS A 1 91 ? 7.623 -0.252 8.765 1.00 96.81 91 HIS A C 1
ATOM 738 O O . HIS A 1 91 ? 7.205 0.112 9.860 1.00 96.81 91 HIS A O 1
ATOM 744 N N . TYR A 1 92 ? 7.826 0.589 7.747 1.00 96.00 92 TYR A N 1
ATOM 745 C CA . TYR A 1 92 ? 7.559 2.022 7.842 1.00 96.00 92 TYR A CA 1
ATOM 746 C C . TYR A 1 92 ? 6.099 2.312 8.223 1.00 96.00 92 TYR A C 1
ATOM 748 O O . TYR A 1 92 ? 5.836 3.130 9.101 1.00 96.00 92 TYR A O 1
ATOM 756 N N . LEU A 1 93 ? 5.140 1.608 7.614 1.00 96.19 93 LEU A N 1
ATOM 757 C CA . LEU A 1 93 ? 3.722 1.747 7.947 1.00 96.19 93 LEU A CA 1
ATOM 758 C C . LEU A 1 93 ? 3.422 1.359 9.404 1.00 96.19 93 LEU A C 1
ATOM 760 O O . LEU A 1 93 ? 2.768 2.122 10.110 1.00 96.19 93 LEU A O 1
ATOM 764 N N . PHE A 1 94 ? 3.910 0.205 9.865 1.00 94.81 94 PHE A N 1
ATOM 765 C CA . PHE A 1 94 ? 3.692 -0.261 11.240 1.00 94.81 94 PHE A CA 1
ATOM 766 C C . PHE A 1 94 ? 4.355 0.651 12.284 1.00 94.81 94 PHE A C 1
ATOM 768 O O . PHE A 1 94 ? 3.825 0.804 13.379 1.00 94.81 94 PHE A O 1
ATOM 775 N N . GLU A 1 95 ? 5.479 1.288 11.949 1.00 93.38 95 GLU A N 1
ATOM 776 C CA . GLU A 1 95 ? 6.116 2.294 12.806 1.00 93.38 95 GLU A CA 1
ATOM 777 C C . GLU A 1 95 ? 5.261 3.567 12.917 1.00 93.38 95 GLU A C 1
ATOM 779 O O . GLU A 1 95 ? 5.101 4.121 14.004 1.00 93.38 95 GLU A O 1
ATOM 784 N N . LYS A 1 96 ? 4.690 4.035 11.799 1.00 93.75 96 LYS A N 1
ATOM 785 C CA . LYS A 1 96 ? 3.875 5.261 11.760 1.00 93.75 96 LYS A CA 1
ATOM 786 C C . LYS A 1 96 ? 2.456 5.078 12.278 1.00 93.75 96 LYS A C 1
ATOM 788 O O . LYS A 1 96 ? 1.862 6.047 12.742 1.00 93.75 96 LYS A O 1
ATOM 793 N N . VAL A 1 97 ? 1.921 3.862 12.208 1.00 92.62 97 VAL A N 1
ATOM 794 C CA . VAL A 1 97 ? 0.548 3.531 12.605 1.00 92.62 97 VAL A CA 1
ATOM 795 C C . VAL A 1 97 ? 0.561 2.270 13.485 1.00 92.62 97 VAL A C 1
ATOM 797 O O . VAL A 1 97 ? 0.116 1.201 13.054 1.00 92.62 97 VAL A O 1
ATOM 800 N N . PRO A 1 98 ? 1.078 2.351 14.733 1.00 89.62 98 PRO A N 1
ATOM 801 C CA . PRO A 1 98 ? 1.271 1.171 15.583 1.00 89.62 98 PRO A CA 1
ATOM 802 C C . PRO A 1 98 ? -0.023 0.415 15.909 1.00 89.62 98 PRO A C 1
ATOM 804 O O . PRO A 1 98 ? 0.008 -0.790 16.160 1.00 89.62 98 PRO A O 1
ATOM 807 N N . ASN A 1 99 ? -1.179 1.090 15.868 1.00 88.75 99 ASN A N 1
ATOM 808 C CA . ASN A 1 99 ? -2.484 0.475 16.119 1.00 88.75 99 ASN A CA 1
ATOM 809 C C . ASN A 1 99 ? -2.896 -0.548 15.045 1.00 88.75 99 ASN A C 1
ATOM 811 O O . ASN A 1 99 ? -3.806 -1.328 15.312 1.00 88.75 99 ASN A O 1
ATOM 815 N N . ILE A 1 100 ? -2.229 -0.614 13.883 1.00 92.25 100 ILE A N 1
ATOM 816 C CA . ILE A 1 100 ? -2.419 -1.709 12.910 1.00 92.25 100 ILE A CA 1
ATOM 817 C C . ILE A 1 100 ? -2.146 -3.065 13.567 1.00 92.25 100 ILE A C 1
ATOM 819 O O . ILE A 1 100 ? -2.910 -4.004 13.366 1.00 92.25 100 ILE A O 1
ATOM 823 N N . ALA A 1 101 ? -1.102 -3.166 14.399 1.00 88.81 101 ALA A N 1
ATOM 824 C CA . ALA A 1 101 ? -0.716 -4.426 15.038 1.00 88.81 101 ALA A CA 1
ATOM 825 C C . ALA A 1 101 ? -1.764 -4.950 16.037 1.00 88.81 101 ALA A C 1
ATOM 827 O O . ALA A 1 101 ? -1.794 -6.143 16.329 1.00 88.81 101 ALA A O 1
ATOM 828 N N . ALA A 1 102 ? -2.632 -4.071 16.546 1.00 86.56 102 ALA A N 1
ATOM 829 C CA . ALA A 1 102 ? -3.708 -4.423 17.469 1.00 86.56 102 ALA A CA 1
ATOM 830 C C . ALA A 1 102 ? -5.036 -4.757 16.759 1.00 86.56 102 ALA A C 1
ATOM 832 O O . ALA A 1 102 ? -5.995 -5.162 17.414 1.00 86.56 102 ALA A O 1
ATOM 833 N N . GLN A 1 103 ? -5.128 -4.575 15.436 1.00 85.44 103 GLN A N 1
ATOM 834 C CA . GLN A 1 103 ? -6.361 -4.762 14.671 1.00 85.44 103 GLN A CA 1
ATOM 835 C C . GLN A 1 103 ? -6.329 -6.077 13.883 1.00 85.44 103 GLN A C 1
ATOM 837 O O . GLN A 1 103 ? -5.636 -6.211 12.880 1.00 85.44 103 GLN A O 1
ATOM 842 N N . HIS A 1 104 ? -7.128 -7.055 14.313 1.00 78.12 104 HIS A N 1
ATOM 843 C CA . HIS A 1 104 ? -7.106 -8.413 13.750 1.00 78.12 104 HIS A CA 1
ATOM 844 C C . HIS A 1 104 ? -7.942 -8.608 12.474 1.00 78.12 104 HIS A C 1
ATOM 846 O O . HIS A 1 104 ? -7.833 -9.647 11.831 1.00 78.12 104 HIS A O 1
ATOM 852 N N . ALA A 1 105 ? -8.779 -7.635 12.104 1.00 89.12 105 ALA A N 1
ATOM 853 C CA . ALA A 1 105 ? -9.739 -7.750 11.001 1.00 89.12 105 ALA A CA 1
ATOM 854 C C . ALA A 1 105 ? -9.346 -6.943 9.748 1.00 89.12 105 ALA A C 1
ATOM 856 O O . ALA A 1 105 ? -10.196 -6.670 8.903 1.00 89.12 105 ALA A O 1
ATOM 857 N N . ILE A 1 106 ? -8.074 -6.545 9.628 1.00 96.25 106 ILE A N 1
ATOM 858 C CA . ILE A 1 106 ? -7.590 -5.808 8.457 1.00 96.25 106 ILE A CA 1
ATOM 859 C C . ILE A 1 106 ? -7.476 -6.762 7.265 1.00 96.25 106 ILE A C 1
ATOM 861 O O . ILE A 1 106 ? -6.686 -7.709 7.272 1.00 96.25 106 ILE A O 1
ATOM 865 N N . GLU A 1 107 ? -8.220 -6.475 6.202 1.00 97.31 107 GLU A N 1
ATOM 866 C CA . GLU A 1 107 ? -8.024 -7.110 4.905 1.00 97.31 107 GLU A CA 1
ATOM 867 C C . GLU A 1 107 ? -6.746 -6.561 4.254 1.00 97.31 107 GLU A C 1
ATOM 869 O O . GLU A 1 107 ? -6.621 -5.363 3.995 1.00 97.31 107 GLU A O 1
ATOM 874 N N . TRP A 1 108 ? -5.794 -7.438 3.950 1.00 98.00 108 TRP A N 1
ATOM 875 C CA . TRP A 1 108 ? -4.567 -7.067 3.250 1.00 98.00 108 TRP A CA 1
ATOM 876 C C . TRP A 1 108 ? -4.643 -7.469 1.783 1.00 98.00 108 TRP A C 1
ATOM 878 O O . TRP A 1 108 ? -4.958 -8.613 1.461 1.00 98.00 108 TRP A O 1
ATOM 888 N N . SER A 1 109 ? -4.300 -6.542 0.891 1.00 97.88 109 SER A N 1
ATOM 889 C CA . SER A 1 109 ? -4.218 -6.800 -0.546 1.00 97.88 109 SER A CA 1
ATOM 890 C C . SER A 1 109 ? -2.894 -6.295 -1.102 1.00 97.88 109 SER A C 1
ATOM 892 O O . SER A 1 109 ? -2.556 -5.122 -0.963 1.00 97.88 109 SER A O 1
ATOM 894 N N . LEU A 1 110 ? -2.171 -7.167 -1.798 1.00 98.44 110 LEU A N 1
ATOM 895 C CA . LEU A 1 110 ? -1.005 -6.792 -2.594 1.00 98.44 110 LEU A CA 1
ATOM 896 C C . LEU A 1 110 ? -1.439 -6.636 -4.051 1.00 98.44 110 LEU A C 1
ATOM 898 O O . LEU A 1 110 ? -2.128 -7.506 -4.579 1.00 98.44 110 LEU A O 1
ATOM 902 N N . ILE A 1 111 ? -1.070 -5.534 -4.702 1.00 98.31 111 ILE A N 1
ATOM 903 C CA . ILE A 1 111 ? -1.453 -5.249 -6.090 1.00 98.31 111 ILE A CA 1
ATOM 904 C C . ILE A 1 111 ? -0.190 -5.018 -6.915 1.00 98.31 111 ILE A C 1
ATOM 906 O O . ILE A 1 111 ? 0.531 -4.044 -6.701 1.00 98.31 111 ILE A O 1
ATOM 910 N N . GLY A 1 112 ? 0.059 -5.920 -7.866 1.00 97.69 112 GLY A N 1
ATOM 911 C CA . GLY A 1 112 ? 1.173 -5.828 -8.806 1.00 97.69 112 GLY A CA 1
ATOM 912 C C . GLY A 1 112 ? 0.712 -5.282 -10.154 1.00 97.69 112 GLY A C 1
ATOM 913 O O . GLY A 1 112 ? -0.142 -5.880 -10.805 1.00 97.69 112 GLY A O 1
ATOM 914 N N . GLN A 1 113 ? 1.284 -4.160 -10.583 1.00 97.88 113 GLN A N 1
ATOM 915 C CA . GLN A 1 113 ? 0.997 -3.547 -11.881 1.00 97.88 113 GLN A CA 1
ATOM 916 C C . GLN A 1 113 ? 1.960 -4.061 -12.956 1.00 97.88 113 GLN A C 1
ATOM 918 O O . GLN A 1 113 ? 3.176 -3.930 -12.805 1.00 97.88 113 GLN A O 1
ATOM 923 N N . THR A 1 114 ? 1.428 -4.630 -14.036 1.00 97.19 114 THR A N 1
ATOM 924 C CA . THR A 1 114 ? 2.196 -5.409 -15.025 1.00 97.19 114 THR A CA 1
ATOM 925 C C . THR A 1 114 ? 2.523 -4.656 -16.314 1.00 97.19 114 THR A C 1
ATOM 927 O O . THR A 1 114 ? 3.396 -5.094 -17.075 1.00 97.19 114 THR A O 1
ATOM 930 N N . ALA A 1 115 ? 1.847 -3.533 -16.580 1.00 96.19 115 ALA A N 1
ATOM 931 C CA . ALA A 1 115 ? 2.034 -2.785 -17.822 1.00 96.19 115 ALA A CA 1
ATOM 932 C C . ALA A 1 115 ? 3.327 -1.953 -17.849 1.00 96.19 115 ALA A C 1
ATOM 934 O O . ALA A 1 115 ? 3.763 -1.586 -18.931 1.00 96.19 115 ALA A O 1
ATOM 935 N N . CYS A 1 116 ? 3.970 -1.709 -16.703 1.00 93.75 116 CYS A N 1
ATOM 936 C CA . CYS A 1 116 ? 5.248 -0.996 -16.627 1.00 93.75 116 CYS A CA 1
ATOM 937 C C . CYS A 1 116 ? 6.388 -1.824 -17.251 1.00 93.75 116 CYS A C 1
ATOM 939 O O . CYS A 1 116 ? 6.597 -2.980 -16.863 1.00 93.75 116 CYS A O 1
ATOM 941 N N . LYS A 1 117 ? 7.118 -1.242 -18.210 1.00 92.44 117 LYS A N 1
ATOM 942 C CA . LYS A 1 117 ? 8.248 -1.863 -18.928 1.00 92.44 117 LYS A CA 1
ATOM 943 C C . LYS A 1 117 ? 9.560 -1.100 -18.780 1.00 92.44 117 LYS A C 1
ATOM 945 O O . LYS A 1 117 ? 10.613 -1.663 -19.077 1.00 92.44 117 LYS A O 1
ATOM 950 N N . THR A 1 118 ? 9.514 0.150 -18.329 1.00 91.94 118 THR A N 1
ATOM 951 C CA . THR A 1 118 ? 10.694 1.008 -18.172 1.00 91.94 118 THR A CA 1
ATOM 952 C C . THR A 1 118 ? 10.694 1.720 -16.822 1.00 91.94 118 THR A C 1
ATOM 954 O O . THR A 1 118 ? 9.685 1.781 -16.121 1.00 91.94 118 THR A O 1
ATOM 957 N N . VAL A 1 119 ? 11.845 2.270 -16.427 1.00 89.75 119 VAL A N 1
ATOM 958 C CA . VAL A 1 119 ? 11.945 3.054 -15.184 1.00 89.75 119 VAL A CA 1
ATOM 959 C C . VAL A 1 119 ? 11.149 4.350 -15.320 1.00 89.75 119 VAL A C 1
ATOM 961 O O . VAL A 1 119 ? 10.547 4.812 -14.358 1.00 89.75 119 VAL A O 1
ATOM 964 N N . GLU A 1 120 ? 11.165 4.933 -16.514 1.00 91.31 120 GLU A N 1
ATOM 965 C CA . GLU A 1 120 ? 10.474 6.163 -16.882 1.00 91.31 120 GLU A CA 1
ATOM 966 C C . GLU A 1 120 ? 8.966 5.974 -16.729 1.00 91.31 120 GLU A C 1
ATOM 968 O O . GLU A 1 120 ? 8.357 6.699 -15.952 1.00 91.31 120 GLU A O 1
ATOM 973 N N . GLU A 1 121 ? 8.403 4.920 -17.327 1.00 91.12 121 GLU A N 1
ATOM 974 C CA . GLU A 1 121 ? 7.003 4.538 -17.112 1.00 91.12 121 GLU A CA 1
ATOM 975 C C . GLU A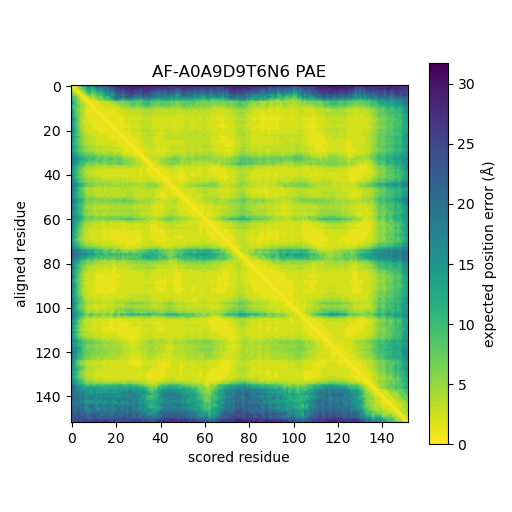 1 121 ? 6.717 4.232 -15.643 1.00 91.12 121 GLU A C 1
ATOM 977 O O . GLU A 1 121 ? 5.676 4.616 -15.121 1.00 91.12 121 GLU A O 1
ATOM 982 N N . GLY A 1 122 ? 7.643 3.565 -14.949 1.00 89.44 122 GLY A N 1
ATOM 983 C CA . GLY A 1 122 ? 7.501 3.240 -13.534 1.00 89.44 122 GLY A CA 1
ATOM 984 C C . GLY A 1 122 ? 7.253 4.464 -12.656 1.00 89.44 122 GLY A C 1
ATOM 985 O O . GLY A 1 122 ? 6.496 4.366 -11.697 1.00 89.44 122 GLY A O 1
ATOM 986 N N . ARG A 1 123 ? 7.808 5.630 -12.992 1.00 91.69 123 ARG A N 1
ATOM 987 C CA . ARG A 1 123 ? 7.548 6.871 -12.243 1.00 91.69 123 ARG A CA 1
ATOM 988 C C . ARG A 1 123 ? 6.106 7.367 -12.387 1.00 91.69 123 ARG A C 1
ATOM 990 O O . ARG A 1 123 ? 5.598 7.987 -11.463 1.00 91.69 123 ARG A O 1
ATOM 997 N N . ASP A 1 124 ? 5.429 7.028 -13.481 1.00 93.94 124 ASP A N 1
ATOM 998 C CA . ASP A 1 124 ? 4.041 7.437 -13.735 1.00 93.94 124 ASP A CA 1
ATOM 999 C C . ASP A 1 124 ? 3.006 6.480 -13.119 1.00 93.94 124 ASP A C 1
ATOM 1001 O O . ASP A 1 124 ? 1.803 6.768 -13.085 1.00 93.94 124 ASP A O 1
ATOM 1005 N N . PHE A 1 125 ? 3.435 5.296 -12.681 1.00 96.25 125 PHE A N 1
ATOM 1006 C CA . PHE A 1 125 ? 2.558 4.311 -12.057 1.00 96.25 125 PHE A CA 1
ATOM 1007 C C . PHE A 1 125 ? 2.370 4.635 -10.579 1.00 96.25 125 PHE A C 1
ATOM 1009 O O . PHE A 1 125 ? 3.288 5.084 -9.894 1.00 96.25 125 PHE A O 1
ATOM 1016 N N . PHE A 1 126 ? 1.181 4.345 -10.053 1.00 96.94 126 PHE A N 1
ATOM 1017 C CA . PHE A 1 126 ? 0.937 4.535 -8.631 1.00 96.94 126 PHE A CA 1
ATOM 1018 C C . PHE A 1 126 ? 1.755 3.526 -7.821 1.00 96.94 126 PHE A C 1
ATOM 1020 O O . PHE A 1 126 ? 1.611 2.317 -7.997 1.00 96.94 126 PHE A O 1
ATOM 1027 N N . HIS A 1 127 ? 2.582 4.016 -6.907 1.00 96.44 127 HIS A N 1
ATOM 1028 C CA . HIS A 1 127 ? 3.226 3.212 -5.876 1.00 96.44 127 HIS A CA 1
ATOM 1029 C C . HIS A 1 127 ? 2.767 3.741 -4.531 1.00 96.44 127 HIS A C 1
ATOM 1031 O O . HIS A 1 127 ? 2.529 4.936 -4.397 1.00 96.44 127 HIS A O 1
ATOM 1037 N N . GLY A 1 128 ? 2.649 2.868 -3.539 1.00 96.81 128 GLY A N 1
ATOM 1038 C CA . GLY A 1 128 ? 2.292 3.280 -2.189 1.00 96.81 128 GLY A CA 1
ATOM 1039 C C . GLY A 1 128 ? 1.147 2.466 -1.623 1.00 96.81 128 GLY A C 1
ATOM 1040 O O . GLY A 1 128 ? 0.962 1.302 -1.986 1.00 96.81 128 GLY A O 1
ATOM 1041 N N . ILE A 1 129 ? 0.410 3.071 -0.699 1.00 97.38 129 ILE A N 1
ATOM 1042 C CA . ILE A 1 129 ? -0.624 2.382 0.066 1.00 97.38 129 ILE A CA 1
ATOM 1043 C C . ILE A 1 129 ? -1.959 3.115 0.027 1.00 97.38 129 ILE A C 1
ATOM 1045 O O . ILE A 1 129 ? -2.022 4.345 0.000 1.00 97.38 129 ILE A O 1
ATOM 1049 N N . LEU A 1 130 ? -3.036 2.339 0.068 1.00 97.31 130 LEU A N 1
ATOM 1050 C CA . LEU A 1 130 ? -4.382 2.834 0.317 1.00 97.31 130 LEU A CA 1
ATOM 1051 C C . LEU A 1 130 ? -4.902 2.223 1.604 1.00 97.31 130 LEU A C 1
ATOM 1053 O O . LEU A 1 130 ? -4.770 1.019 1.817 1.00 97.31 130 LEU A O 1
ATOM 1057 N N . ILE A 1 131 ? -5.522 3.049 2.439 1.00 96.69 131 ILE A N 1
ATOM 1058 C CA . ILE A 1 131 ? -6.074 2.631 3.722 1.00 96.69 131 ILE A CA 1
ATOM 1059 C C . ILE A 1 131 ? -7.551 2.991 3.747 1.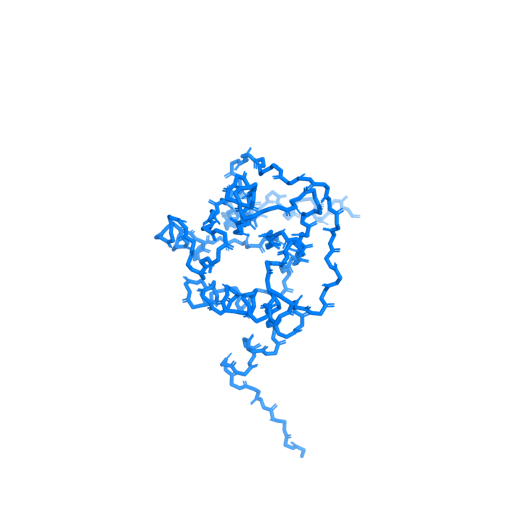00 96.69 131 ILE A C 1
ATOM 1061 O O . ILE A 1 131 ? -7.915 4.168 3.767 1.00 96.69 131 ILE A O 1
ATOM 1065 N N . LYS A 1 132 ? -8.402 1.964 3.753 1.00 96.44 132 LYS A N 1
ATOM 1066 C CA . LYS A 1 132 ? -9.846 2.107 3.943 1.00 96.44 132 LYS A CA 1
ATOM 1067 C C . LYS A 1 132 ? -10.170 1.953 5.415 1.00 96.44 132 LYS A C 1
ATOM 1069 O O . LYS A 1 132 ? -9.708 1.007 6.056 1.00 96.44 132 LYS A O 1
ATOM 1074 N N . TYR A 1 133 ? -10.991 2.853 5.931 1.00 94.88 133 TYR A N 1
ATOM 1075 C CA . TYR A 1 133 ? -11.303 2.907 7.351 1.00 94.88 133 TYR A CA 1
ATOM 1076 C C . TYR A 1 133 ? -12.786 3.185 7.612 1.00 94.88 133 TYR A C 1
ATOM 1078 O O . TYR A 1 133 ? -13.545 3.545 6.715 1.00 94.88 133 TYR A O 1
ATOM 1086 N N . LYS A 1 134 ? -13.197 3.008 8.863 1.00 92.00 134 LYS A N 1
ATOM 1087 C CA . LYS A 1 134 ? -14.442 3.517 9.437 1.00 92.00 134 LYS A CA 1
ATOM 1088 C C . LYS A 1 134 ? -14.102 4.443 10.595 1.00 92.00 134 LYS A C 1
ATOM 1090 O O . LYS A 1 134 ? -13.095 4.244 11.279 1.00 92.00 134 LYS A O 1
ATOM 1095 N N . GLU A 1 135 ? -14.948 5.442 10.811 1.00 89.38 135 GLU A N 1
ATOM 1096 C CA . GLU A 1 135 ? -14.913 6.189 12.066 1.00 89.38 135 GLU A CA 1
ATOM 1097 C C . GLU A 1 135 ? -15.237 5.254 13.232 1.00 89.38 135 GLU A C 1
ATOM 1099 O O . GLU A 1 135 ? -15.960 4.267 13.067 1.00 89.38 135 GLU A O 1
ATOM 1104 N N . LEU A 1 136 ? -14.692 5.556 14.411 1.00 82.44 136 LEU A N 1
ATOM 1105 C CA . LEU A 1 136 ? -15.075 4.833 15.618 1.00 82.44 136 LEU A CA 1
ATOM 1106 C C . LEU A 1 136 ? -16.581 5.003 15.874 1.00 82.44 136 LEU A C 1
ATOM 1108 O O . LEU A 1 136 ? -17.110 6.104 15.677 1.00 82.44 136 LEU A O 1
ATOM 1112 N N . PRO A 1 137 ? -17.276 3.950 16.339 1.00 74.31 137 PRO A N 1
ATOM 1113 C CA . PRO A 1 137 ? -18.681 4.060 16.680 1.00 74.31 137 PRO A CA 1
ATOM 1114 C C . PRO A 1 137 ? -18.894 5.140 17.744 1.00 74.31 137 PRO A C 1
ATOM 1116 O O . PRO A 1 137 ? -18.338 5.096 18.840 1.00 74.31 137 PRO A O 1
ATOM 1119 N N . THR A 1 138 ? -19.736 6.112 17.423 1.00 78.56 138 THR A N 1
ATOM 1120 C CA . THR A 1 138 ? -20.350 6.995 18.415 1.00 78.56 138 THR A CA 1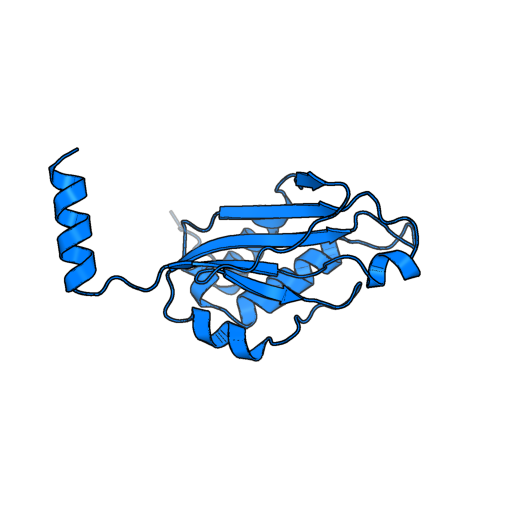
ATOM 1121 C C . THR A 1 138 ? -21.477 6.250 19.137 1.00 78.56 138 THR A C 1
ATOM 1123 O O . THR A 1 138 ? -22.045 5.317 18.565 1.00 78.56 138 THR A O 1
ATOM 1126 N N . PRO A 1 139 ? -21.895 6.674 20.345 1.00 78.19 139 PRO A N 1
ATOM 1127 C CA . PRO A 1 139 ? -23.070 6.099 21.002 1.00 78.19 139 PRO A CA 1
ATOM 1128 C C . PRO A 1 139 ? -24.309 6.065 20.092 1.00 78.19 139 PRO A C 1
ATOM 1130 O O . PRO A 1 139 ? -25.041 5.081 20.088 1.00 78.19 139 PRO A O 1
ATOM 1133 N N . ALA A 1 140 ? -24.498 7.096 19.260 1.00 76.38 140 ALA A N 1
ATOM 1134 C CA . ALA A 1 140 ? -25.592 7.159 18.296 1.00 76.38 140 ALA A CA 1
ATOM 1135 C C . ALA A 1 140 ? -25.479 6.087 17.196 1.00 76.38 140 ALA A C 1
ATOM 1137 O O . ALA A 1 140 ? -26.446 5.374 16.937 1.00 76.38 140 ALA A O 1
ATOM 1138 N N . SER A 1 141 ? -24.304 5.918 16.578 1.00 75.38 141 SER A N 1
ATOM 1139 C CA . SER A 1 141 ? -24.102 4.879 15.555 1.00 75.38 141 SER A CA 1
ATOM 1140 C C . SER A 1 141 ? -24.130 3.465 16.138 1.00 75.38 141 SER A C 1
ATOM 1142 O O . SER A 1 141 ? -24.653 2.562 15.494 1.00 75.38 141 SER A O 1
ATOM 1144 N N . SER A 1 142 ? -23.650 3.269 17.370 1.00 77.25 142 SER A N 1
ATOM 1145 C CA . SER A 1 142 ? -23.696 1.968 18.049 1.00 77.25 142 SER A CA 1
ATOM 1146 C C . SER A 1 142 ? -25.130 1.500 18.300 1.00 77.25 142 SER A C 1
ATOM 1148 O O . SER A 1 142 ? -25.423 0.316 18.156 1.00 77.25 142 SER A O 1
ATOM 1150 N N . LEU A 1 143 ? -26.043 2.416 18.651 1.00 75.62 143 LEU A N 1
ATOM 1151 C CA . LEU A 1 143 ? -27.463 2.089 18.820 1.00 75.62 143 LEU A CA 1
ATOM 1152 C C . LEU A 1 143 ? -28.104 1.640 17.502 1.00 75.62 143 LEU A C 1
ATOM 1154 O O . LEU A 1 143 ? -28.882 0.689 17.498 1.00 75.62 143 LEU A O 1
ATOM 1158 N N . ILE A 1 144 ? -27.742 2.285 16.392 1.00 74.94 144 ILE A N 1
ATOM 1159 C CA . ILE A 1 144 ? -28.206 1.906 15.053 1.00 74.94 144 ILE A CA 1
ATOM 1160 C C . ILE A 1 144 ? -27.678 0.512 14.687 1.00 74.94 144 ILE A C 1
ATOM 1162 O O . ILE A 1 144 ? -28.456 -0.360 14.306 1.00 74.94 144 ILE A O 1
ATOM 1166 N N . GLU A 1 145 ? -26.378 0.257 14.856 1.00 72.44 145 GLU A N 1
ATOM 1167 C CA . GLU A 1 145 ? -25.779 -1.051 14.555 1.00 72.44 145 GLU A CA 1
ATOM 1168 C C . GLU A 1 145 ? -26.408 -2.187 15.381 1.00 72.44 145 GLU A C 1
ATOM 1170 O O . GLU A 1 145 ? -26.721 -3.249 14.841 1.00 72.44 145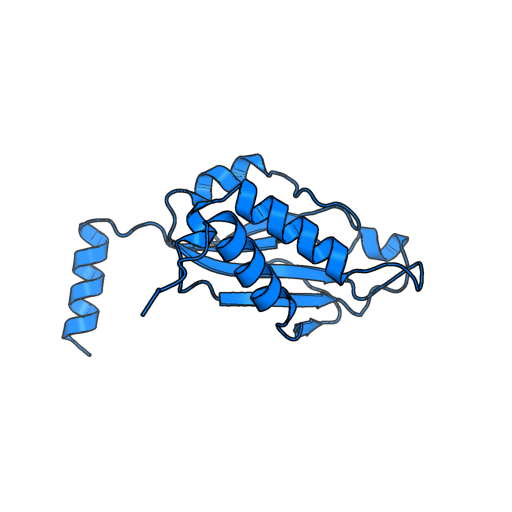 GLU A O 1
ATOM 1175 N N . GLN A 1 146 ? -26.683 -1.957 16.670 1.00 75.69 146 GLN A N 1
ATOM 1176 C CA . GLN A 1 146 ? -27.348 -2.942 17.532 1.00 75.69 146 GLN A CA 1
ATOM 1177 C C . GLN A 1 146 ? -28.766 -3.299 17.067 1.00 75.69 146 GLN A C 1
ATOM 1179 O O . GLN A 1 146 ? -29.204 -4.433 17.272 1.00 75.69 146 GLN A O 1
ATOM 1184 N N . GLN A 1 147 ? -29.491 -2.359 16.457 1.00 76.81 147 GLN A N 1
ATOM 1185 C CA . GLN A 1 147 ? -30.837 -2.611 15.935 1.00 76.81 147 GLN A CA 1
ATOM 1186 C C . GLN A 1 147 ? -30.809 -3.533 14.712 1.00 76.81 147 GLN A C 1
ATOM 1188 O O . GLN A 1 147 ? -31.669 -4.401 14.598 1.00 76.81 147 GLN A O 1
ATOM 1193 N N . PHE A 1 148 ? -29.796 -3.412 13.849 1.00 74.75 148 PHE A N 1
ATOM 1194 C CA . PHE A 1 148 ? -29.641 -4.292 12.687 1.00 74.75 148 PHE A CA 1
ATOM 1195 C C . PHE A 1 148 ? -29.217 -5.715 13.067 1.00 74.75 148 PHE A C 1
ATOM 1197 O O . PHE A 1 148 ? -29.700 -6.666 12.464 1.00 74.75 148 PHE A O 1
ATOM 1204 N N . ILE A 1 149 ? -28.375 -5.882 14.094 1.00 73.19 149 ILE A N 1
ATOM 1205 C CA . ILE A 1 149 ? -27.943 -7.214 14.560 1.00 73.19 149 ILE A CA 1
ATOM 1206 C C . ILE A 1 149 ? -29.098 -7.988 15.209 1.00 73.19 149 ILE A C 1
ATOM 1208 O O . ILE A 1 149 ? -29.165 -9.202 15.088 1.00 73.19 149 ILE A O 1
ATOM 1212 N N . LYS A 1 150 ? -30.018 -7.302 15.899 1.00 62.53 150 LYS A N 1
ATOM 1213 C CA . LYS A 1 150 ? -31.176 -7.947 16.546 1.00 62.53 150 LYS A CA 1
ATOM 1214 C C . LYS A 1 150 ? -32.312 -8.300 15.580 1.00 62.53 150 LYS A C 1
ATOM 1216 O O . LYS A 1 150 ? -33.232 -9.003 15.987 1.00 62.53 150 LYS A O 1
ATOM 1221 N N . ALA A 1 151 ? -32.281 -7.772 14.359 1.00 57.25 151 ALA A N 1
ATOM 1222 C CA . ALA A 1 151 ? -33.320 -7.961 13.347 1.00 57.25 151 ALA A CA 1
ATOM 1223 C C . ALA A 1 151 ? -32.948 -8.990 12.260 1.00 57.25 151 ALA A C 1
ATOM 1225 O O . ALA A 1 151 ? -33.775 -9.256 11.388 1.00 57.25 151 ALA A O 1
ATOM 1226 N N . ALA A 1 152 ? -31.727 -9.533 12.303 1.00 50.22 152 ALA A N 1
ATOM 1227 C CA . ALA A 1 152 ? -31.218 -10.583 11.419 1.00 50.22 152 ALA A CA 1
ATOM 1228 C C . ALA A 1 152 ? -31.190 -11.934 12.146 1.00 50.22 152 ALA A C 1
ATOM 1230 O O . ALA A 1 152 ? -31.415 -12.958 11.464 1.00 50.22 152 ALA A O 1
#

Mean predicted aligned error: 6.19 Å

Nearest PDB structures (foldseek):
  5hy4-assembly1_A  TM=5.558E-01  e=1.733E-01  Frankia sp. Eul1b
  7wy5-assembly1_A  TM=3.189E-01  e=1.839E+00  Homo sapiens
  8ih7-assembly1_D  TM=3.445E-01  e=1.839E+00  Pseudomonas sp.
  6bdx-assembly1_A  TM=2.530E-01  e=1.618E+00  Neisseria gonorrhoeae
  8wc9-assembly1_A  TM=2.526E-01  e=8.511E+00  Homo sapiens

Solvent-accessible surface area (backbone atoms only — not comparable to full-atom values): 8929 Å² total; per-residue (Å²): 135,86,81,82,77,74,50,73,70,52,47,50,49,52,47,52,56,56,59,71,66,53,80,56,50,75,40,58,73,70,79,89,76,90,46,98,53,42,51,78,26,46,23,56,76,87,52,54,63,46,52,72,58,75,61,45,56,70,50,75,72,39,47,62,44,33,41,38,45,35,36,64,67,60,63,96,45,93,83,58,56,66,65,60,49,52,50,49,30,49,53,50,47,48,71,62,35,58,67,57,80,77,49,91,70,53,45,78,42,42,35,32,19,61,65,43,84,46,74,72,53,34,62,76,48,64,22,34,39,37,41,31,46,41,76,61,78,45,77,70,53,45,57,55,54,54,53,56,65,76,74,109

Radius of gyration: 17.73 Å; Cα contacts (8 Å, |Δi|>4): 213; chains: 1; bounding box: 52×39×48 Å